Protein AF-A0A968XAA7-F1 (afdb_monomer_lite)

Structure (mmCIF, N/CA/C/O backbone):
data_AF-A0A968XAA7-F1
#
_entry.id   AF-A0A968XAA7-F1
#
loop_
_atom_site.group_PDB
_atom_site.id
_atom_site.type_symbol
_atom_site.label_atom_id
_atom_site.label_alt_id
_atom_site.label_comp_id
_atom_site.label_asym_id
_atom_site.label_entity_id
_atom_site.label_seq_id
_atom_site.pdbx_PDB_ins_code
_atom_site.Cartn_x
_atom_site.Cartn_y
_atom_site.Cartn_z
_atom_site.occupancy
_atom_site.B_iso_or_equiv
_atom_site.auth_seq_id
_atom_site.auth_comp_id
_atom_site.auth_asym_id
_atom_site.auth_atom_id
_atom_site.pdbx_PDB_model_num
ATOM 1 N N . MET A 1 1 ? 14.959 -8.965 -40.423 1.00 59.31 1 MET A N 1
ATOM 2 C CA . MET A 1 1 ? 14.483 -8.455 -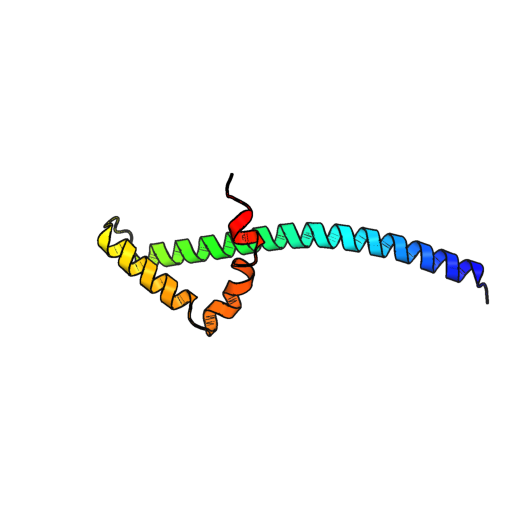39.117 1.00 59.31 1 MET A CA 1
ATOM 3 C C . MET A 1 1 ? 15.584 -7.596 -38.518 1.00 59.31 1 MET A C 1
ATOM 5 O O . MET A 1 1 ? 16.722 -8.050 -38.500 1.00 59.31 1 MET A O 1
ATOM 9 N N . ASN A 1 2 ? 15.276 -6.374 -38.075 1.00 79.38 2 ASN A N 1
ATOM 10 C CA . ASN A 1 2 ? 16.257 -5.445 -37.498 1.00 79.38 2 ASN A CA 1
ATOM 11 C C . ASN A 1 2 ? 16.575 -5.843 -36.048 1.00 79.38 2 ASN A C 1
ATOM 13 O O . ASN A 1 2 ? 16.177 -5.171 -35.106 1.00 79.38 2 ASN A O 1
ATOM 17 N N . LEU A 1 3 ? 17.260 -6.974 -35.882 1.00 83.69 3 LEU A N 1
ATOM 18 C CA . LEU A 1 3 ? 17.661 -7.552 -34.594 1.00 83.69 3 LEU A CA 1
ATOM 19 C C . LEU A 1 3 ? 18.315 -6.531 -33.630 1.00 83.69 3 LEU A C 1
ATOM 21 O O . LEU A 1 3 ? 17.962 -6.549 -32.453 1.00 83.69 3 LEU A O 1
ATOM 25 N N . PRO A 1 4 ? 19.158 -5.586 -34.105 1.00 91.12 4 PRO A N 1
ATOM 26 C CA . PRO A 1 4 ? 19.702 -4.520 -33.260 1.00 91.12 4 PRO A CA 1
ATOM 27 C C . PRO A 1 4 ? 18.637 -3.585 -32.667 1.00 91.12 4 PRO A C 1
ATOM 29 O O . PRO A 1 4 ? 18.739 -3.211 -31.506 1.00 91.12 4 PRO A O 1
ATOM 32 N N . LEU A 1 5 ? 17.590 -3.254 -33.433 1.00 91.69 5 LEU A N 1
ATOM 33 C CA . LEU A 1 5 ? 16.493 -2.391 -32.977 1.00 91.69 5 LEU A CA 1
ATOM 34 C C . LEU A 1 5 ? 15.672 -3.072 -31.877 1.00 91.69 5 LEU A C 1
ATOM 36 O O . LEU A 1 5 ? 15.312 -2.450 -30.887 1.00 91.69 5 LEU A O 1
ATOM 40 N N . VAL A 1 6 ? 15.376 -4.362 -32.052 1.00 93.94 6 VAL A N 1
ATOM 41 C CA . VAL A 1 6 ? 14.613 -5.131 -31.058 1.00 93.94 6 VAL A CA 1
ATOM 42 C C . VAL A 1 6 ? 15.400 -5.245 -29.754 1.00 93.94 6 VAL A C 1
ATOM 44 O O . VAL A 1 6 ? 14.829 -5.072 -28.681 1.00 93.94 6 VAL A O 1
ATOM 47 N N . LEU A 1 7 ? 16.707 -5.498 -29.843 1.00 94.38 7 LEU A N 1
ATOM 48 C CA . LEU A 1 7 ? 17.571 -5.628 -28.674 1.00 94.38 7 LEU A CA 1
ATOM 49 C C . LEU A 1 7 ? 17.647 -4.322 -27.867 1.00 94.38 7 LEU A C 1
ATOM 51 O O . LEU A 1 7 ? 17.523 -4.358 -26.647 1.00 94.38 7 LEU A O 1
ATOM 55 N N . ASP A 1 8 ? 17.782 -3.183 -28.544 1.00 94.56 8 ASP A N 1
ATOM 56 C CA . ASP A 1 8 ? 17.838 -1.861 -27.912 1.00 94.56 8 ASP A CA 1
ATOM 57 C C . ASP A 1 8 ? 16.542 -1.512 -27.155 1.00 94.56 8 ASP A C 1
ATOM 59 O O . ASP A 1 8 ? 16.561 -1.085 -25.996 1.00 94.56 8 ASP A O 1
ATOM 63 N N . VAL A 1 9 ? 15.390 -1.805 -27.768 1.00 96.12 9 VAL A N 1
ATOM 64 C CA . VAL A 1 9 ? 14.074 -1.612 -27.141 1.00 96.12 9 VAL A CA 1
ATOM 65 C C . VAL A 1 9 ? 13.902 -2.516 -25.921 1.00 96.12 9 VAL A C 1
ATOM 67 O O . VAL A 1 9 ? 13.432 -2.060 -24.879 1.00 96.12 9 VAL A O 1
ATOM 70 N N . VAL A 1 10 ? 14.295 -3.789 -26.019 1.00 96.94 10 VAL A N 1
ATOM 71 C CA . VAL A 1 10 ? 14.187 -4.741 -24.903 1.00 96.94 10 VAL A CA 1
ATOM 72 C C . VAL A 1 10 ? 15.067 -4.311 -23.734 1.00 96.94 10 VAL A C 1
ATOM 74 O O . VAL A 1 10 ? 14.593 -4.293 -22.601 1.00 96.94 10 VAL A O 1
ATOM 77 N N . ILE A 1 11 ? 16.315 -3.911 -23.991 1.00 96.56 11 ILE A N 1
ATOM 78 C CA . ILE A 1 11 ? 17.223 -3.419 -22.946 1.00 96.56 11 ILE A CA 1
ATOM 79 C C . ILE A 1 11 ? 16.625 -2.185 -22.263 1.00 96.56 11 ILE A C 1
ATOM 81 O O . ILE A 1 11 ? 16.552 -2.138 -21.035 1.00 96.56 11 ILE A O 1
ATOM 85 N N . SER A 1 12 ? 16.123 -1.226 -23.042 1.00 96.25 12 SER A N 1
ATOM 86 C CA . SER A 1 12 ? 15.480 -0.020 -22.510 1.00 96.25 12 SER A CA 1
ATOM 87 C C . SER A 1 12 ? 14.266 -0.346 -21.632 1.00 96.25 12 SER A C 1
ATOM 89 O O . SER A 1 12 ? 14.112 0.212 -20.544 1.00 96.25 12 SER A O 1
ATOM 91 N N . LEU A 1 13 ? 13.426 -1.296 -22.054 1.00 97.56 13 LEU A N 1
ATOM 92 C CA . LEU A 1 13 ? 12.270 -1.746 -21.277 1.00 97.56 13 LEU A CA 1
ATOM 93 C C . LEU A 1 13 ? 12.668 -2.438 -19.973 1.00 97.56 13 LEU A C 1
ATOM 95 O O . LEU A 1 13 ? 11.988 -2.241 -18.969 1.00 97.56 13 LEU A O 1
ATOM 99 N N . VAL A 1 14 ? 13.765 -3.202 -19.954 1.00 97.94 14 VAL A N 1
ATOM 100 C CA . VAL A 1 14 ? 14.279 -3.815 -18.718 1.00 97.94 14 VAL A CA 1
ATOM 101 C C . VAL A 1 14 ? 14.650 -2.733 -17.706 1.00 97.94 14 VAL A C 1
ATOM 103 O O . VAL A 1 14 ? 14.243 -2.823 -16.551 1.00 97.94 14 VAL A O 1
ATOM 106 N N . PHE A 1 15 ? 15.349 -1.676 -18.123 1.00 97.44 15 PHE A N 1
ATOM 107 C CA . PHE A 1 15 ? 15.686 -0.570 -17.221 1.00 97.44 15 PHE A CA 1
ATOM 108 C C . PHE A 1 15 ? 14.447 0.146 -16.678 1.00 97.44 15 PHE A C 1
ATOM 110 O O . PHE A 1 15 ? 14.361 0.382 -15.472 1.00 97.44 15 PHE A O 1
ATOM 117 N N . ILE A 1 16 ? 13.469 0.446 -17.538 1.00 97.56 16 ILE A N 1
ATOM 118 C CA . ILE A 1 16 ? 12.201 1.062 -17.119 1.00 97.56 16 ILE A CA 1
ATOM 119 C C . ILE A 1 16 ? 11.470 0.153 -16.128 1.00 97.56 16 ILE A C 1
ATOM 121 O O . ILE A 1 16 ? 11.013 0.61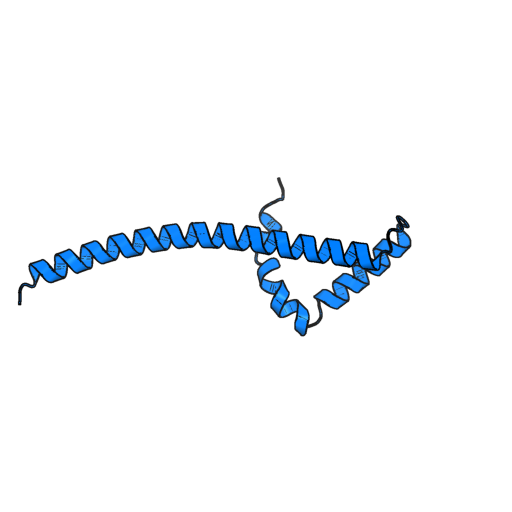7 -15.086 1.00 97.56 16 ILE A O 1
ATOM 125 N N . TYR A 1 17 ? 11.391 -1.145 -16.418 1.00 97.56 17 TYR A N 1
ATOM 126 C CA . TYR A 1 17 ? 10.753 -2.122 -15.545 1.00 97.56 17 TYR A CA 1
ATOM 127 C C . TYR A 1 17 ? 11.417 -2.181 -14.167 1.00 97.56 17 TYR A C 1
ATOM 129 O O . TYR A 1 17 ? 10.720 -2.178 -13.153 1.00 97.56 17 TYR A O 1
ATOM 137 N N . LEU A 1 18 ? 12.751 -2.190 -14.106 1.00 97.31 18 LEU A N 1
ATOM 138 C CA . LEU A 1 18 ? 13.481 -2.204 -12.839 1.00 97.31 18 LEU A CA 1
ATOM 139 C C . LEU A 1 18 ? 13.267 -0.909 -12.046 1.00 97.31 18 LEU A C 1
ATOM 141 O O . LEU A 1 18 ? 13.016 -0.970 -10.844 1.00 97.31 18 LEU A O 1
ATOM 145 N N . ALA A 1 19 ? 13.290 0.250 -12.711 1.00 97.44 19 ALA A N 1
ATOM 146 C CA . ALA A 1 19 ? 13.014 1.533 -12.067 1.00 97.44 19 ALA A CA 1
ATOM 147 C C . ALA A 1 19 ? 11.582 1.599 -11.505 1.00 97.44 19 ALA A C 1
ATOM 149 O O . ALA A 1 19 ? 11.381 2.015 -10.364 1.00 97.44 19 ALA A O 1
ATOM 150 N N . LEU A 1 20 ? 10.593 1.136 -12.277 1.00 97.50 20 LEU A N 1
ATOM 151 C CA . LEU A 1 20 ? 9.200 1.054 -11.836 1.00 97.50 20 LEU A CA 1
ATOM 152 C C . LEU A 1 20 ? 9.011 0.039 -10.707 1.00 97.50 20 LEU A C 1
ATOM 154 O O . LEU A 1 20 ? 8.233 0.298 -9.798 1.00 97.50 20 LEU A O 1
ATOM 158 N N . SER A 1 21 ? 9.728 -1.086 -10.734 1.00 96.62 21 SER A N 1
ATOM 159 C CA . SER A 1 21 ? 9.674 -2.099 -9.671 1.00 96.62 21 SER A CA 1
ATOM 160 C C . SER A 1 21 ? 10.203 -1.546 -8.349 1.00 96.62 21 SER A C 1
ATOM 162 O O . SER A 1 21 ? 9.605 -1.776 -7.301 1.00 96.62 21 SER A O 1
ATOM 164 N N . LEU A 1 22 ? 11.291 -0.773 -8.399 1.00 96.38 22 LEU A N 1
ATOM 165 C CA . LEU A 1 22 ? 11.841 -0.118 -7.217 1.00 96.38 22 LEU A CA 1
ATOM 166 C C . LEU A 1 22 ? 10.863 0.923 -6.659 1.00 96.38 22 LEU A C 1
ATOM 168 O O . LEU A 1 22 ? 10.563 0.914 -5.470 1.00 96.38 22 LEU A O 1
ATOM 172 N N . LEU A 1 23 ? 10.299 1.760 -7.535 1.00 96.69 23 LEU A N 1
ATOM 173 C CA . LEU A 1 23 ? 9.278 2.735 -7.154 1.00 96.69 23 LEU A CA 1
ATOM 174 C C . LEU A 1 23 ? 8.039 2.057 -6.545 1.00 96.69 23 LEU A C 1
ATOM 176 O O . LEU A 1 23 ? 7.498 2.534 -5.551 1.00 96.69 23 LEU A O 1
ATOM 180 N N . ALA A 1 24 ? 7.597 0.940 -7.123 1.00 96.12 24 ALA A N 1
ATOM 181 C CA . ALA A 1 24 ? 6.465 0.177 -6.615 1.00 96.12 24 ALA A CA 1
ATOM 182 C C . ALA A 1 24 ? 6.735 -0.383 -5.210 1.00 96.12 24 ALA A C 1
ATOM 184 O O . ALA A 1 24 ? 5.835 -0.341 -4.376 1.00 96.12 24 ALA A O 1
ATOM 185 N N . SER A 1 25 ? 7.959 -0.842 -4.927 1.00 93.44 25 SER A N 1
ATOM 186 C CA . SER A 1 25 ? 8.351 -1.334 -3.598 1.00 93.44 25 SER A CA 1
ATOM 187 C C . SER A 1 25 ? 8.200 -0.257 -2.519 1.00 93.44 25 SER A C 1
ATOM 189 O O . SER A 1 25 ? 7.584 -0.504 -1.486 1.00 93.44 25 SER A O 1
ATOM 191 N N . GLU A 1 26 ? 8.694 0.953 -2.785 1.00 91.81 26 GLU A N 1
ATOM 192 C CA . GLU A 1 26 ? 8.585 2.102 -1.873 1.00 91.81 26 GLU A CA 1
ATOM 193 C C . GLU A 1 26 ? 7.118 2.512 -1.651 1.00 91.81 26 GLU A C 1
ATOM 195 O O . GLU A 1 26 ? 6.673 2.753 -0.527 1.00 91.81 26 GLU A O 1
ATOM 200 N N . ILE A 1 27 ? 6.314 2.538 -2.723 1.00 94.00 27 ILE A N 1
ATOM 201 C CA . ILE A 1 27 ? 4.878 2.842 -2.625 1.00 94.00 27 ILE A CA 1
ATOM 202 C C . ILE A 1 27 ? 4.153 1.774 -1.801 1.00 94.00 27 ILE A C 1
ATOM 204 O O . ILE A 1 27 ? 3.307 2.110 -0.972 1.00 94.00 27 ILE A O 1
ATOM 208 N N . GLN A 1 28 ? 4.464 0.495 -2.010 1.00 89.94 28 GLN A N 1
ATOM 209 C CA . GLN A 1 28 ? 3.821 -0.605 -1.299 1.00 89.94 28 GLN A CA 1
ATOM 210 C C . GLN A 1 28 ? 4.123 -0.557 0.206 1.00 89.94 28 GLN A C 1
ATOM 212 O O . GLN A 1 28 ? 3.234 -0.821 1.017 1.00 89.94 28 GLN A O 1
ATOM 217 N N . GLU A 1 29 ? 5.329 -0.141 0.591 1.00 85.50 29 GLU A N 1
ATOM 218 C CA . GLU A 1 29 ? 5.703 0.086 1.989 1.00 85.50 29 GLU A CA 1
ATOM 219 C C . GLU A 1 29 ? 4.912 1.242 2.628 1.00 85.50 29 GLU A C 1
ATOM 221 O O . GLU A 1 29 ? 4.350 1.096 3.722 1.00 85.50 29 GLU A O 1
ATOM 226 N N . LEU A 1 30 ? 4.778 2.368 1.919 1.00 87.31 30 LEU A N 1
ATOM 227 C CA . LEU A 1 30 ? 3.983 3.514 2.375 1.00 87.31 30 LEU A CA 1
ATOM 228 C C . LEU A 1 30 ? 2.497 3.160 2.521 1.00 87.31 30 LEU A C 1
ATOM 230 O O . LEU A 1 30 ? 1.873 3.482 3.535 1.00 87.31 30 LEU A O 1
ATOM 234 N N . VAL A 1 31 ? 1.926 2.467 1.532 1.00 86.94 31 VAL A N 1
ATOM 235 C CA . VAL A 1 31 ? 0.522 2.030 1.553 1.00 86.94 31 VAL A CA 1
ATOM 236 C C . VAL A 1 31 ? 0.279 1.044 2.695 1.00 86.94 31 VAL A C 1
ATOM 238 O O . VAL A 1 31 ? -0.699 1.202 3.427 1.00 86.94 31 VAL A O 1
ATOM 241 N N . SER A 1 32 ? 1.179 0.080 2.901 1.00 83.50 32 SER A N 1
ATOM 242 C CA . SER A 1 32 ? 1.099 -0.867 4.020 1.00 83.50 32 SER A CA 1
ATOM 243 C C . SER A 1 32 ? 1.103 -0.143 5.367 1.00 83.50 32 SER A C 1
ATOM 245 O O . SER A 1 32 ? 0.230 -0.375 6.204 1.00 83.50 32 SER A O 1
ATOM 247 N N . THR A 1 33 ? 1.999 0.829 5.547 1.00 83.44 33 THR A N 1
ATOM 248 C CA . THR A 1 33 ? 2.071 1.636 6.774 1.00 83.44 33 THR A CA 1
ATOM 249 C C . THR A 1 33 ? 0.770 2.403 7.039 1.00 83.44 33 THR A C 1
ATOM 251 O O . THR A 1 33 ? 0.263 2.409 8.165 1.00 83.44 33 THR A O 1
ATOM 254 N N . LEU A 1 34 ? 0.183 3.016 6.006 1.00 84.44 34 LEU A N 1
ATOM 255 C CA . LEU A 1 34 ? -1.090 3.736 6.124 1.00 84.44 34 LEU A CA 1
ATOM 256 C C . LEU A 1 34 ? -2.260 2.803 6.465 1.00 84.44 34 LEU A C 1
ATOM 258 O O . LEU A 1 34 ? -3.086 3.128 7.324 1.00 84.44 34 LEU A O 1
ATOM 262 N N . LEU A 1 35 ? -2.332 1.632 5.829 1.00 84.31 35 LEU A N 1
ATOM 263 C CA . LEU A 1 35 ? -3.370 0.638 6.107 1.00 84.31 35 LEU A CA 1
ATOM 264 C C . LEU A 1 35 ? -3.237 0.056 7.520 1.00 84.31 35 LEU A C 1
ATOM 266 O O . LEU A 1 35 ? -4.244 -0.098 8.212 1.00 84.31 35 LEU A O 1
ATOM 270 N N . GLN A 1 36 ? -2.011 -0.180 7.989 1.00 80.56 36 GLN A N 1
ATOM 271 C CA . GLN A 1 36 ? -1.738 -0.600 9.365 1.00 80.56 36 GLN A CA 1
ATOM 272 C C . GLN A 1 36 ? -2.162 0.454 10.388 1.00 80.56 36 GLN A C 1
ATOM 274 O O . GLN A 1 36 ? -2.751 0.120 11.418 1.00 80.56 36 GLN A O 1
ATOM 279 N N . TRP A 1 37 ? -1.890 1.733 10.113 1.00 77.81 37 TRP A N 1
ATOM 280 C CA . TRP A 1 37 ? -2.341 2.832 10.965 1.00 77.81 37 TRP A CA 1
ATOM 281 C C . TRP A 1 37 ? -3.868 2.863 11.070 1.00 77.81 37 TRP A C 1
ATOM 283 O O . TRP A 1 37 ? -4.412 2.935 12.175 1.00 77.81 37 TRP A O 1
ATOM 293 N N . ARG A 1 38 ? -4.565 2.695 9.939 1.00 80.31 38 ARG A N 1
ATOM 294 C CA . ARG A 1 38 ? -6.028 2.599 9.914 1.00 80.31 38 ARG A CA 1
ATOM 295 C C . ARG A 1 38 ? -6.546 1.396 10.713 1.00 80.31 38 ARG A C 1
ATOM 297 O O . ARG A 1 38 ? -7.523 1.543 11.443 1.00 80.31 38 ARG A O 1
ATOM 304 N N . ALA A 1 39 ? -5.915 0.228 10.591 1.00 82.69 39 ALA A N 1
ATOM 305 C CA 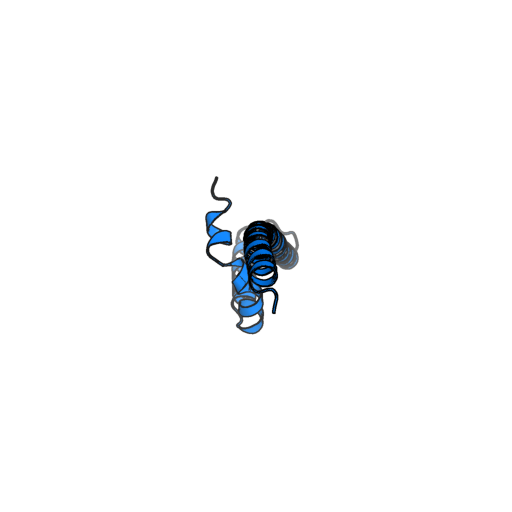. ALA A 1 39 ? -6.326 -0.982 11.305 1.00 82.69 39 ALA A CA 1
ATOM 306 C C . ALA A 1 39 ? -6.193 -0.830 12.829 1.00 82.69 39 ALA A C 1
ATOM 308 O O . ALA A 1 39 ? -7.123 -1.164 13.566 1.00 82.69 39 ALA A O 1
ATOM 309 N N . ARG A 1 40 ? -5.077 -0.255 13.301 1.00 81.00 40 ARG A N 1
ATOM 310 C CA . ARG A 1 40 ? -4.876 0.045 14.728 1.00 81.00 40 ARG A CA 1
ATOM 311 C C . ARG A 1 40 ? -5.916 1.030 15.251 1.00 81.00 40 ARG A C 1
ATOM 313 O O . ARG A 1 40 ? -6.583 0.739 16.235 1.00 81.00 40 ARG A O 1
ATOM 320 N N . HIS A 1 41 ? -6.127 2.139 14.543 1.00 81.88 41 HIS A N 1
ATOM 321 C CA . HIS A 1 41 ? -7.094 3.150 14.968 1.00 81.88 41 HIS A CA 1
ATOM 322 C C . HIS A 1 41 ? -8.528 2.604 15.047 1.00 81.88 41 HIS A C 1
ATOM 324 O O . HIS A 1 41 ? -9.290 2.963 15.947 1.00 81.88 41 HIS A O 1
ATOM 330 N N . LEU A 1 42 ? -8.898 1.702 14.132 1.00 82.12 42 LEU A N 1
ATOM 331 C CA . LEU A 1 42 ? -10.188 1.021 14.175 1.00 82.12 42 LEU A CA 1
ATOM 332 C C . LEU A 1 42 ? -10.314 0.118 15.411 1.00 82.12 42 LEU A C 1
ATOM 334 O O . LEU A 1 42 ? -11.335 0.180 16.093 1.00 82.12 42 LEU A O 1
ATOM 338 N N . ARG A 1 43 ? -9.276 -0.667 15.734 1.00 81.88 43 A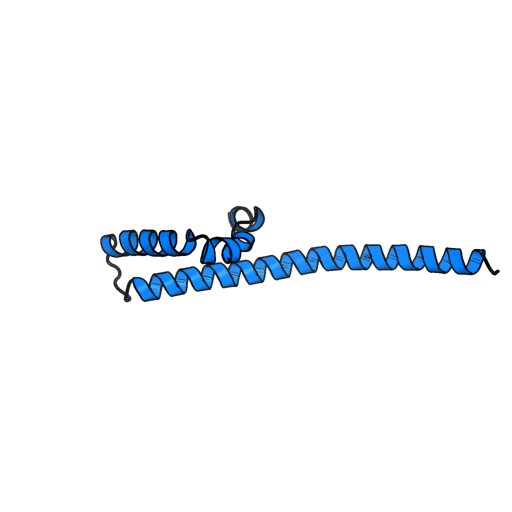RG A N 1
ATOM 339 C CA . ARG A 1 43 ? -9.244 -1.501 16.947 1.00 81.88 43 ARG A CA 1
ATOM 340 C C . ARG A 1 43 ? -9.379 -0.652 18.212 1.00 81.88 43 ARG A C 1
ATOM 342 O O . ARG A 1 43 ? -10.156 -1.002 19.101 1.00 81.88 43 ARG A O 1
ATOM 349 N N . ASP A 1 44 ? -8.673 0.470 18.280 1.00 81.75 44 ASP A N 1
ATOM 350 C CA . ASP A 1 44 ? -8.717 1.374 19.433 1.00 81.75 44 ASP A CA 1
ATOM 351 C C . ASP A 1 44 ? -10.095 2.033 19.573 1.00 81.75 44 ASP A C 1
ATOM 353 O O . ASP A 1 44 ? -10.648 2.100 20.669 1.00 81.75 44 ASP A O 1
ATOM 357 N N . SER A 1 45 ? -10.703 2.432 18.452 1.00 82.06 45 SER A N 1
ATOM 358 C CA . SER A 1 45 ? -12.064 2.978 18.430 1.00 82.06 45 SER A CA 1
ATOM 359 C C . SER A 1 45 ? -13.087 1.952 18.914 1.00 82.06 45 SER A C 1
ATOM 361 O O . SER A 1 45 ? -13.934 2.276 19.738 1.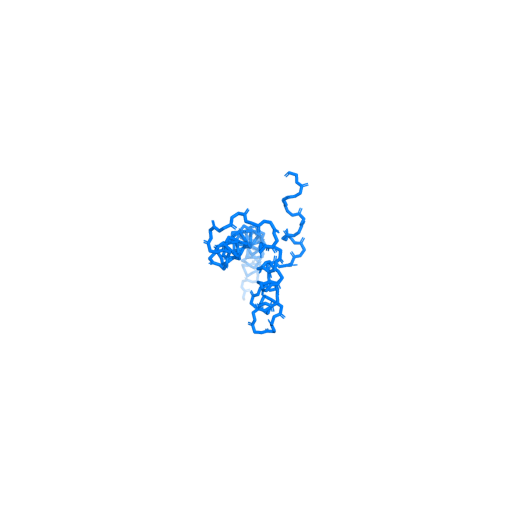00 82.06 45 SER A O 1
ATOM 363 N N . ILE A 1 46 ? -12.989 0.701 18.452 1.00 82.06 46 ILE A N 1
ATOM 364 C CA . ILE A 1 46 ? -13.848 -0.403 18.902 1.00 82.06 46 ILE A CA 1
ATOM 365 C C . ILE A 1 46 ? -13.667 -0.638 20.403 1.00 82.06 46 ILE A C 1
ATOM 367 O O . ILE A 1 46 ? -14.651 -0.723 21.133 1.00 82.06 46 ILE A O 1
ATOM 371 N N . THR A 1 47 ? -12.424 -0.666 20.882 1.00 81.06 47 THR A N 1
ATOM 372 C CA . THR A 1 47 ? -12.118 -0.821 22.311 1.00 81.06 47 THR A CA 1
ATOM 373 C C . THR A 1 47 ? -12.760 0.291 23.139 1.00 81.06 47 THR A C 1
ATOM 375 O O . THR A 1 47 ? -13.377 0.008 24.162 1.00 81.06 47 THR A O 1
ATOM 378 N N . ASN A 1 48 ? -12.688 1.537 22.663 1.00 81.06 48 ASN A N 1
ATOM 379 C CA . ASN A 1 48 ? -13.289 2.690 23.328 1.00 81.06 48 ASN A CA 1
ATOM 380 C C . ASN A 1 48 ? -14.832 2.677 23.295 1.00 81.06 48 ASN A C 1
ATOM 382 O O . ASN A 1 48 ? -15.486 3.137 24.227 1.00 81.06 48 ASN A O 1
ATOM 386 N N . LEU A 1 49 ? -15.435 2.131 22.232 1.00 82.38 49 LEU A N 1
ATOM 387 C CA . LEU A 1 49 ? -16.887 1.933 22.159 1.00 82.38 49 LEU A CA 1
ATOM 388 C C . LEU A 1 49 ? -17.358 0.872 23.161 1.00 82.38 49 LEU A C 1
ATOM 390 O O . LEU A 1 49 ? -18.373 1.067 23.827 1.00 82.38 49 LEU A O 1
ATOM 394 N N . PHE A 1 50 ? -16.615 -0.230 23.297 1.00 78.88 50 PHE A N 1
ATOM 395 C CA . PHE A 1 50 ? -16.942 -1.297 24.245 1.00 78.88 50 PHE A CA 1
ATOM 396 C C . PHE A 1 50 ? -16.628 -0.937 25.702 1.00 78.88 50 PHE A C 1
ATOM 398 O O . PHE A 1 50 ? -17.288 -1.456 26.598 1.00 78.88 50 PHE A O 1
ATOM 405 N N . SER A 1 51 ? -15.674 -0.038 25.961 1.00 78.12 51 SER A N 1
ATOM 406 C CA . SER A 1 51 ? -15.394 0.465 27.312 1.00 78.12 51 SER A CA 1
ATOM 407 C C . SER A 1 51 ? -16.400 1.515 27.791 1.00 78.12 51 SER A C 1
ATOM 409 O O . SER 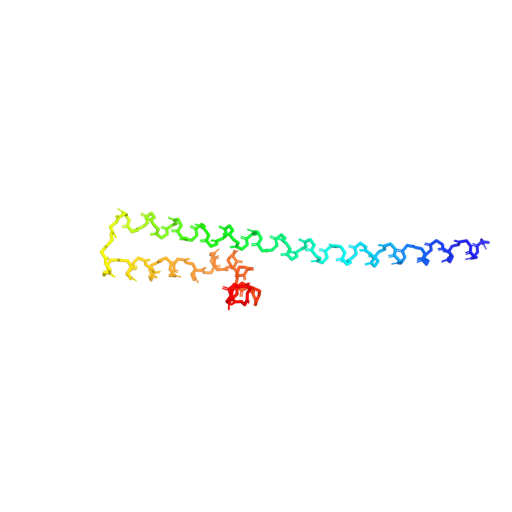A 1 51 ? -16.314 1.952 28.932 1.00 78.12 51 SER A O 1
ATOM 411 N N . GLY A 1 52 ? -17.352 1.941 26.950 1.00 69.62 52 GLY A N 1
ATOM 412 C CA . GLY A 1 52 ? -18.453 2.821 27.357 1.00 69.62 52 GLY A CA 1
ATOM 413 C C . GLY A 1 52 ? -18.020 4.191 27.897 1.00 69.62 52 GLY A C 1
ATOM 414 O O . GLY A 1 52 ? -18.813 4.860 28.557 1.00 69.62 52 GLY A O 1
ATOM 415 N N . GLY A 1 53 ? -16.774 4.609 27.648 1.00 63.56 53 GLY A N 1
ATOM 416 C CA . GLY A 1 53 ? -16.202 5.841 28.194 1.00 63.56 53 GLY A CA 1
ATOM 417 C C . GLY A 1 53 ? -15.890 5.800 29.697 1.00 63.56 53 GLY A C 1
ATOM 418 O O . GLY A 1 53 ? -15.644 6.856 30.281 1.00 63.56 53 GLY A O 1
ATOM 419 N N . THR A 1 54 ? -15.898 4.627 30.344 1.00 59.97 54 THR A N 1
ATOM 420 C CA . THR A 1 54 ? -15.534 4.497 31.761 1.00 59.97 54 THR A CA 1
ATOM 421 C C . THR A 1 54 ? -14.041 4.189 31.929 1.00 59.97 54 THR A C 1
ATOM 423 O O . THR A 1 54 ? -13.515 3.154 31.522 1.00 59.97 54 THR A O 1
ATOM 426 N N . GLU A 1 55 ? -13.328 5.104 32.590 1.00 60.91 55 GLU A N 1
ATOM 427 C CA . GLU A 1 55 ? -11.916 4.977 32.992 1.00 60.91 55 GLU A CA 1
ATOM 428 C C . GLU A 1 55 ? -11.749 4.056 34.221 1.00 60.91 55 GLU A C 1
ATOM 430 O O . GLU A 1 55 ? -11.035 4.368 35.174 1.00 60.91 55 GLU A O 1
ATOM 435 N N . GLN A 1 56 ? -12.461 2.925 34.271 1.00 61.78 56 GLN A N 1
ATOM 436 C CA . GLN A 1 56 ? -12.351 1.987 35.386 1.00 61.78 56 GLN A CA 1
ATOM 437 C C . GLN A 1 56 ? -11.390 0.857 35.007 1.00 61.78 56 GLN A C 1
ATOM 439 O O . GLN A 1 56 ? -11.717 -0.042 34.234 1.00 61.78 56 GLN A O 1
ATOM 444 N N . SER A 1 57 ? -10.181 0.879 35.580 1.00 60.78 57 SER A N 1
ATOM 445 C CA . SER A 1 57 ? -9.054 0.014 35.181 1.00 60.78 57 SER A CA 1
ATOM 446 C C . SER A 1 57 ? -9.334 -1.499 35.229 1.00 60.78 57 SER A C 1
ATOM 448 O O . SER A 1 57 ? -8.625 -2.269 34.588 1.00 60.78 57 SER A O 1
ATOM 450 N N . ARG A 1 58 ? -10.357 -1.955 35.972 1.00 61.81 58 ARG A N 1
ATOM 451 C CA . ARG A 1 58 ? -10.789 -3.368 35.978 1.00 61.81 58 ARG A CA 1
ATOM 452 C C . ARG A 1 58 ? -11.682 -3.739 34.790 1.00 61.81 58 ARG A C 1
ATOM 454 O O . ARG A 1 58 ? -11.567 -4.855 34.294 1.00 61.81 58 ARG A O 1
ATOM 461 N N . GLU A 1 59 ? -12.541 -2.831 34.332 1.00 64.81 59 GLU A N 1
ATOM 462 C CA . GLU A 1 59 ? -13.418 -3.049 33.172 1.00 64.81 59 GLU A CA 1
ATOM 463 C C . GLU A 1 59 ? -12.632 -2.975 31.862 1.00 64.81 59 GLU A C 1
ATOM 465 O O . GLU A 1 59 ? -12.811 -3.829 30.997 1.00 64.81 59 GLU A O 1
ATOM 470 N N . GLN A 1 60 ? -11.668 -2.055 31.756 1.00 67.81 60 GLN A N 1
ATOM 471 C CA . GLN A 1 60 ? -10.797 -1.946 30.577 1.00 67.81 60 GLN A CA 1
ATOM 472 C C . GLN A 1 60 ? -10.007 -3.231 30.294 1.00 67.81 60 GLN A C 1
ATOM 474 O O . GLN A 1 60 ? -9.877 -3.630 29.139 1.00 67.81 60 GLN A O 1
ATOM 479 N N . ALA A 1 61 ? -9.521 -3.922 31.332 1.00 69.44 61 ALA A N 1
ATOM 480 C CA . ALA A 1 61 ? -8.812 -5.190 31.163 1.00 69.44 61 ALA A CA 1
ATOM 481 C C . ALA A 1 61 ? -9.731 -6.305 30.630 1.00 69.44 61 ALA A C 1
ATOM 483 O O . ALA A 1 61 ? -9.304 -7.144 29.838 1.00 69.44 61 ALA A O 1
ATOM 484 N N . HIS A 1 62 ? -11.002 -6.321 31.041 1.00 74.25 62 HIS A N 1
ATOM 485 C CA . HIS A 1 62 ? -11.966 -7.302 30.547 1.00 74.25 62 HIS A CA 1
ATOM 486 C C . HIS A 1 62 ? -12.403 -6.996 29.108 1.00 74.25 62 HIS A C 1
ATOM 488 O O . HIS A 1 62 ? -12.465 -7.906 28.284 1.00 74.25 62 HIS A O 1
ATOM 494 N N . VAL A 1 63 ? -12.610 -5.716 28.787 1.00 76.88 63 VAL A N 1
ATOM 495 C CA . VAL A 1 63 ? -12.933 -5.247 27.432 1.00 76.88 63 VAL A CA 1
ATOM 496 C C . VAL A 1 63 ? -11.781 -5.508 26.463 1.00 76.88 63 VAL A C 1
ATOM 498 O O . VAL A 1 63 ? -12.023 -6.008 25.370 1.00 76.88 63 VAL A O 1
ATOM 501 N N . GLY A 1 64 ? -10.532 -5.257 26.867 1.00 74.81 64 GLY A N 1
ATOM 502 C CA . GLY A 1 64 ? -9.354 -5.566 26.054 1.00 74.81 64 GLY A CA 1
ATOM 503 C C . GLY A 1 64 ? -9.275 -7.049 25.685 1.00 74.81 64 GLY A C 1
ATOM 504 O O . GLY A 1 64 ? -9.132 -7.375 24.511 1.00 74.81 64 GLY A O 1
ATOM 505 N N . ASN A 1 65 ? -9.488 -7.941 26.659 1.00 80.25 65 ASN A N 1
ATOM 506 C CA . ASN A 1 65 ? -9.536 -9.387 26.416 1.00 80.25 65 ASN A CA 1
ATOM 507 C C . ASN A 1 65 ? -10.693 -9.802 25.490 1.00 80.25 65 ASN A C 1
ATOM 509 O O . ASN A 1 65 ? -10.536 -10.720 24.689 1.00 80.25 65 ASN A O 1
ATOM 513 N N . LEU A 1 66 ? -11.854 -9.144 25.587 1.00 80.62 66 LEU A N 1
ATOM 514 C CA . LEU A 1 66 ? -12.997 -9.423 24.715 1.00 80.62 66 LEU A CA 1
ATOM 515 C C . LEU A 1 66 ? -12.739 -8.959 23.276 1.00 80.62 66 LEU A C 1
ATOM 517 O O . LEU A 1 66 ? -13.034 -9.690 22.334 1.00 80.62 66 LEU A O 1
ATOM 521 N N . VAL A 1 67 ? -12.157 -7.772 23.100 1.00 81.06 67 VAL A N 1
ATOM 522 C CA . VAL A 1 67 ? -11.736 -7.270 21.786 1.00 81.06 67 VAL A CA 1
ATOM 523 C C . VAL A 1 67 ? -10.667 -8.185 21.192 1.00 81.06 67 VAL A C 1
ATOM 525 O O . VAL A 1 67 ? -10.767 -8.544 20.023 1.00 81.06 67 VAL A O 1
ATOM 528 N N . ASP A 1 68 ? -9.692 -8.628 21.986 1.00 82.19 68 ASP A N 1
ATOM 529 C CA . ASP A 1 68 ? -8.674 -9.578 21.531 1.00 82.19 68 ASP A CA 1
ATOM 530 C C . ASP A 1 68 ? -9.281 -10.919 21.110 1.00 82.19 68 ASP A C 1
ATOM 532 O O . ASP A 1 68 ? -8.920 -11.433 20.055 1.00 82.19 68 ASP A O 1
ATOM 536 N N . ALA A 1 69 ? -10.261 -11.441 21.852 1.00 83.31 69 ALA A N 1
ATOM 537 C CA . ALA A 1 69 ? -10.987 -12.650 21.464 1.00 83.31 69 ALA A CA 1
ATOM 538 C C . ALA A 1 69 ? -11.776 -12.474 20.150 1.00 83.31 69 ALA A C 1
ATOM 540 O O . ALA A 1 69 ? -11.825 -13.395 19.340 1.00 83.31 69 ALA A O 1
ATOM 541 N N . ILE A 1 70 ? -12.354 -11.291 19.904 1.00 81.69 70 ILE A N 1
ATOM 542 C CA . ILE A 1 70 ? -13.047 -10.970 18.643 1.00 81.69 70 ILE A CA 1
ATOM 543 C C . ILE A 1 70 ? -12.058 -10.898 17.473 1.00 81.69 70 ILE A C 1
ATOM 545 O O . ILE A 1 70 ? -12.359 -11.369 16.379 1.00 81.69 70 ILE A O 1
ATOM 549 N N . TYR A 1 71 ? -10.878 -10.317 17.689 1.00 78.25 71 TYR A N 1
ATOM 550 C CA . TYR A 1 71 ? -9.843 -10.206 16.660 1.00 78.25 71 TYR A CA 1
ATOM 551 C C . TYR A 1 71 ? -9.062 -11.511 16.420 1.00 78.25 71 TYR A C 1
ATOM 553 O O . TYR A 1 71 ? -8.384 -11.614 15.393 1.00 78.25 71 TYR A O 1
ATOM 561 N N . ASP A 1 72 ? -9.148 -12.489 17.329 1.00 83.94 72 ASP A N 1
ATOM 562 C CA . ASP A 1 72 ? -8.559 -13.828 17.177 1.00 83.94 72 ASP A CA 1
ATOM 563 C C . ASP A 1 72 ? -9.488 -14.825 16.457 1.00 83.94 72 ASP A C 1
ATOM 565 O O . ASP A 1 72 ? -9.039 -15.890 16.027 1.00 83.94 72 ASP A O 1
ATOM 569 N N . ASP A 1 73 ? -10.763 -14.472 16.253 1.00 83.75 73 ASP A N 1
ATOM 570 C CA . ASP A 1 73 ? -11.694 -15.279 15.462 1.00 83.75 73 ASP A CA 1
ATOM 571 C C . ASP A 1 73 ? -11.176 -15.446 14.018 1.00 83.75 73 ASP A C 1
ATOM 573 O O . ASP A 1 73 ? -10.766 -14.457 13.404 1.00 83.75 73 ASP A O 1
ATOM 577 N N . PRO A 1 74 ? -11.194 -16.659 13.431 1.00 79.00 74 PRO A N 1
ATOM 578 C CA . PRO A 1 74 ? -10.662 -16.916 12.091 1.00 79.00 74 PRO A CA 1
ATOM 579 C C . PRO A 1 74 ? -11.260 -16.020 10.994 1.00 79.00 74 PRO A C 1
ATOM 581 O O . PRO A 1 74 ? -10.563 -15.708 10.031 1.00 79.00 74 PRO A O 1
ATOM 584 N N . LEU A 1 75 ? -12.502 -15.546 11.147 1.00 79.56 75 LEU A N 1
ATOM 585 C CA . LEU A 1 75 ? -13.139 -14.637 10.189 1.00 79.56 75 LEU A CA 1
ATOM 586 C C . LEU A 1 75 ? -12.539 -13.225 10.221 1.00 79.56 75 LEU A C 1
ATOM 588 O O . LEU A 1 75 ? -12.518 -12.538 9.202 1.00 79.56 75 LEU A O 1
ATOM 592 N N . VAL A 1 76 ? -12.057 -12.783 11.383 1.00 79.50 76 VAL A N 1
ATOM 593 C CA . VAL A 1 76 ? -11.484 -11.443 11.588 1.00 79.50 76 VAL A CA 1
ATOM 594 C C . VAL A 1 76 ? -9.961 -11.484 11.480 1.00 79.50 76 VAL A C 1
ATOM 596 O O . VAL A 1 76 ? -9.343 -10.574 10.924 1.00 79.50 76 VAL A O 1
ATOM 599 N N . ARG A 1 77 ? -9.344 -12.565 11.959 1.00 73.75 77 ARG A N 1
ATOM 600 C CA . ARG A 1 77 ? -7.897 -12.757 11.993 1.00 73.75 77 ARG A CA 1
ATOM 601 C C . ARG A 1 77 ? -7.284 -12.756 10.602 1.00 73.75 77 ARG A C 1
ATOM 603 O O . ARG A 1 77 ? -6.246 -12.132 10.418 1.00 73.75 77 ARG A O 1
ATOM 610 N N . ASP A 1 78 ? -7.916 -13.397 9.623 1.00 70.88 78 ASP A N 1
ATOM 611 C CA . ASP A 1 78 ? -7.405 -13.428 8.245 1.00 70.88 78 ASP A CA 1
ATOM 612 C C . ASP A 1 78 ? -7.458 -12.051 7.569 1.00 70.88 78 ASP A C 1
ATOM 614 O O . ASP A 1 78 ? -6.599 -11.726 6.754 1.00 70.88 78 ASP A O 1
ATOM 618 N N . ILE A 1 79 ? -8.394 -11.194 7.984 1.00 72.56 79 ILE A N 1
ATOM 619 C CA . ILE A 1 79 ? -8.479 -9.797 7.536 1.00 72.56 79 ILE A CA 1
ATOM 620 C C . ILE A 1 79 ? -7.433 -8.927 8.261 1.00 72.56 79 ILE A C 1
ATOM 622 O O . ILE A 1 79 ? -6.939 -7.945 7.710 1.00 72.56 79 ILE A O 1
ATOM 626 N N . ASN A 1 80 ? -7.067 -9.291 9.493 1.00 67.00 80 ASN A N 1
ATOM 627 C CA . ASN A 1 80 ? -6.139 -8.545 10.347 1.00 67.00 80 ASN A CA 1
ATOM 628 C C . ASN A 1 80 ? -4.669 -9.022 10.253 1.00 67.00 80 ASN A C 1
ATOM 630 O O . ASN A 1 80 ? -3.773 -8.385 10.807 1.00 67.00 80 ASN A O 1
ATOM 634 N N . GLN A 1 81 ? -4.383 -10.132 9.564 1.00 57.19 81 GLN A N 1
ATOM 635 C CA . GLN A 1 81 ? -3.037 -10.724 9.488 1.00 57.19 81 GLN A CA 1
ATOM 636 C C . GLN A 1 81 ? -2.018 -9.848 8.742 1.00 57.19 81 GLN A C 1
ATOM 638 O O . GLN A 1 81 ? -0.846 -9.833 9.119 1.00 57.19 81 GLN A O 1
ATOM 643 N N . GLU A 1 82 ? -2.442 -9.037 7.769 1.00 55.47 82 GLU A N 1
ATOM 644 C CA . GLU A 1 82 ? -1.554 -8.077 7.091 1.00 55.47 82 GLU A CA 1
ATOM 645 C C . GLU A 1 82 ? -1.094 -6.942 8.032 1.00 55.47 82 GLU A C 1
ATOM 647 O O . GLU A 1 82 ? -0.012 -6.376 7.861 1.00 55.47 82 GLU A O 1
ATOM 652 N N . ALA A 1 83 ? -1.849 -6.677 9.109 1.00 53.06 83 ALA A N 1
ATOM 653 C CA . ALA A 1 83 ? -1.473 -5.717 10.146 1.00 53.06 83 ALA A CA 1
ATOM 654 C C . ALA A 1 83 ? -0.458 -6.264 11.171 1.00 53.06 83 ALA A C 1
ATOM 656 O O . ALA A 1 83 ? 0.175 -5.474 11.874 1.00 53.06 83 ALA A O 1
ATOM 657 N N . ARG A 1 84 ? -0.274 -7.593 11.241 1.00 53.53 84 ARG A N 1
ATOM 658 C CA . ARG A 1 84 ? 0.709 -8.275 12.112 1.00 53.53 84 ARG A CA 1
ATOM 659 C C . ARG A 1 84 ? 1.934 -8.805 11.355 1.00 53.53 84 ARG A C 1
ATOM 661 O O . ARG A 1 84 ? 2.753 -9.511 11.937 1.00 53.53 84 ARG A O 1
ATOM 668 N N . GLY A 1 85 ? 2.094 -8.468 10.074 1.00 50.25 85 GLY A N 1
ATOM 669 C CA . GLY A 1 85 ? 3.358 -8.688 9.371 1.00 50.25 85 GLY A CA 1
ATOM 670 C C . GLY A 1 85 ? 4.491 -7.940 10.081 1.00 50.25 85 GLY A C 1
ATOM 671 O O . GLY A 1 85 ? 4.273 -6.844 10.582 1.00 50.25 85 GLY A O 1
ATOM 672 N N . VAL A 1 86 ? 5.694 -8.520 10.108 1.00 50.50 86 VAL A N 1
ATOM 673 C CA . VAL A 1 86 ? 6.929 -8.099 10.820 1.00 50.50 86 VAL A CA 1
ATOM 674 C C . VAL A 1 86 ? 7.246 -6.582 10.823 1.00 50.50 86 VAL A C 1
ATOM 676 O O . VAL A 1 86 ? 7.982 -6.105 11.687 1.00 50.50 86 VAL A O 1
ATOM 679 N N . VAL A 1 87 ? 6.676 -5.811 9.896 1.00 53.84 87 VAL A N 1
ATOM 680 C CA . VAL A 1 87 ? 6.749 -4.343 9.811 1.00 53.84 87 VAL A CA 1
ATOM 681 C C . VAL A 1 87 ? 5.913 -3.638 10.900 1.00 53.84 87 VAL A C 1
ATOM 683 O O . VAL A 1 87 ? 6.349 -2.626 11.446 1.00 53.84 87 VAL A O 1
ATOM 686 N N . GLY A 1 88 ? 4.759 -4.190 11.292 1.00 49.62 88 GLY A N 1
ATOM 687 C CA . GLY A 1 88 ? 3.832 -3.580 12.253 1.00 49.62 88 GLY A CA 1
ATOM 688 C C . GLY A 1 88 ? 4.323 -3.566 13.705 1.00 49.62 88 GLY A C 1
ATOM 689 O O . GLY A 1 88 ? 3.978 -2.652 14.450 1.00 49.62 88 GLY A O 1
ATOM 690 N N . GLU A 1 89 ? 5.160 -4.532 14.101 1.00 51.53 89 GLU A N 1
ATOM 691 C CA . GLU A 1 89 ? 5.723 -4.631 15.461 1.00 51.53 89 GLU A CA 1
ATOM 692 C C . GLU A 1 89 ? 7.104 -3.967 15.603 1.00 51.53 89 GLU A C 1
ATOM 694 O O . GLU A 1 89 ? 7.546 -3.703 16.720 1.00 51.53 89 GLU A O 1
ATOM 699 N N . ARG A 1 90 ? 7.803 -3.680 14.493 1.00 50.91 90 ARG A N 1
ATOM 700 C CA . ARG A 1 90 ? 9.176 -3.131 14.509 1.00 50.91 90 ARG A CA 1
ATOM 701 C C . ARG A 1 90 ? 9.300 -1.688 14.007 1.00 50.91 90 ARG A C 1
ATOM 703 O O . ARG A 1 90 ? 10.357 -1.096 14.195 1.00 50.91 90 ARG A O 1
ATOM 710 N N . GLY A 1 91 ? 8.253 -1.115 13.407 1.00 48.06 91 GLY A N 1
ATOM 711 C CA . GLY A 1 91 ? 8.312 0.206 12.766 1.00 48.06 91 GLY A CA 1
ATOM 712 C C . GLY A 1 91 ? 8.212 1.430 13.686 1.00 48.06 91 GLY A C 1
ATOM 713 O O . GLY A 1 91 ? 8.599 2.512 13.268 1.00 48.06 91 GLY A O 1
ATOM 714 N N . PHE A 1 92 ? 7.725 1.298 14.926 1.00 51.00 92 PHE A N 1
ATOM 715 C CA . PHE A 1 92 ? 7.516 2.453 15.824 1.00 51.00 92 PHE A CA 1
ATOM 716 C C . PHE A 1 92 ? 7.893 2.147 17.277 1.00 51.00 92 PHE A C 1
ATOM 718 O O . PHE A 1 92 ? 7.167 2.442 18.222 1.00 51.00 92 PHE A O 1
ATOM 725 N N . GLY A 1 93 ? 9.056 1.516 17.438 1.00 46.94 93 GLY A N 1
ATOM 726 C CA . GLY A 1 93 ? 9.742 1.335 18.714 1.00 46.94 93 GLY A CA 1
ATOM 727 C C . GLY A 1 93 ? 10.949 2.259 18.871 1.00 46.94 93 GLY A C 1
ATOM 728 O O . GLY A 1 93 ? 11.944 1.811 19.429 1.00 46.94 93 GLY A O 1
ATOM 729 N N . ARG A 1 94 ? 10.892 3.484 18.331 1.00 39.81 94 ARG A N 1
ATOM 730 C CA . ARG A 1 94 ? 11.677 4.673 18.705 1.00 39.81 94 ARG A CA 1
ATOM 731 C C . ARG A 1 94 ? 10.979 5.928 18.201 1.00 39.81 94 ARG A C 1
ATOM 733 O O . ARG A 1 94 ? 10.517 5.891 17.042 1.00 39.81 94 ARG A O 1
#

Radius of gyration: 22.81 Å; chains: 1; bounding box: 38×23×75 Å

pLDDT: mean 78.04, std 15.2, range [39.81, 97.94]

Secondary structure (DSSP, 8-state):
--HHHHHHHHHHHHHHHHHHHHHHHHHHHHHHHHHHHHHHHHHHHHHHHHTTT---HHHHHHHHHHHHHHHHSHHHHHHHGGGGSTHHHHTT--

Foldseek 3Di:
DPVVVVVVVVVVVVVVVVVVVVVVVVVVVVVLVVVLVVVVVVLVVQLCVQLVVDPDVVSSVVSVVVSVVVCPPPVNVVVCVSSVPPCNVPVPPD

Sequence (94 aa):
MNLPLVLDVVISLVFIYLALSLLASEIQELVSTLLQWRARHLRDSITNLFSGGTEQSREQAHVGNLVDAIYDDPLVRDINQEARGVVGERGFGR

=== Feature glossary ===
Legend for the data blocks above and below:

— What the protein is —

The amino-acid sequence is the protein's primary structure: the linear order of residues from the N-terminus to the C-terminus, written in one-letter code. Everything else here — the 3D coordinates, the secondary structure, the domain annotations — is ultimately a consequence of this string.

Functional annotations link the protein to curated databases. InterPro entries identify conserved domains and families by matching the sequence against member-database signatures (Pfam, PROSITE, CDD, …). Gene Ontology (GO) terms describe molecular function, biological process, and cellular component in a controlled vocabulary. CATH places the structure in a hierarchical fold classification (Class/Architecture/Topology/Homologous-superfamily). The organism is the source species.

— Where its atoms are —

Atomic coordinates in PDBx/mmCIF format — the same representation the Protein Data Bank distributes. Each line of the _atom_site loop places one backbone atom in Cartesian space (units: ångströms, origin: arbitrary).

The six renders are orthographic views along the three Cartesian axes in both directions. Representation (cartoon, sticks, or surface) and color scheme (sequence-rainbow or by-chain) vary across proteins so the training set covers all the common visualization conventions.

— Local backbone conformation —

Eight-state secondary structure (DSSP): H is the canonical α-helix, G the tighter 3₁₀-helix, I the wider π-helix; E/B are β-structure, T and S are turns and bends, and '-' is everything else. DSSP derives these from the pattern of main-chain N–H···O=C hydrogen bonds, not from the sequence.

Three-state secondary structure (P-SEA) collapses the eight DSSP classes into helix (a), strand (b), and coil (c). P-SEA assigns these from Cα geometry alone — distances and angles — without requiring backbone oxygens, so it works on any Cα trace.

φ (phi) and ψ (psi) are the two rotatable backbone dihedrals per residue: φ is the C(i-1)–N–Cα–C torsion, ψ is the N–Cα–C–N(i+1) torsion, both in degrees on (−180°, 180°]. α-helical residues cluster near (−60°, −45°); β-strand residues near (−120°, +130°). A Ramachandran plot is simply a scatter of (φ, ψ) for every residue.

— Global shape and packing —

The geometric summary reports three shape descriptors. Rg (radius of gyration) measures how spread out the Cα atoms are about their centre of mass; compact globular proteins have small Rg, elongated or unfolded ones large. Cα contacts (<8 Å, |i−j|>4) count long-range residue pairs in spatial proximity — high for tightly packed folds, near zero for rods or random coil. The bounding-box extents give the protein's footprint along x, y, z in Å.

SASA measures how much of the protein is reachable by solvent. It is computed by rolling a water-sized probe over the atomic surface and summing the exposed area (Å²). Per-residue SASA distinguishes core (buried, low SASA) from surface (exposed, high SASA) residues; total SASA is a whole-molecule size measure.

Plot images: a contact map (which residues are close in 3D, as an N×N binary image), a Ramachandran scatter (backbone torsion angles, revealing secondary-structure composition at a glance), and — for AlphaFold structures — a PAE heatmap (pairwise prediction confidence).

— Structural neighborhood —

A 3Di character summarizes, for each residue, the relative orientation of the Cα frame of its nearest spatial neighbor. Because it encodes fold topology rather than chemistry, 3Di alignments detect remote structural similarity that sequence alignment misses.

The Foldseek neighbor list gives the closest experimentally determined structures in the PDB, ranked by structural alignment. TM-score near 1 means near-identical fold; near 0.3 means only rough topology match. This is how one finds what a novel AlphaFold prediction most resembles in the solved-structure universe.

— Confidence and disorder —

For AlphaFold models, the B-factor field carries pLDDT — the model's own estimate of local accuracy on a 0–100 scale. Regions with pLDDT<50 should be treated as essentially unmodeled; they often correspond to intrinsically disordered segments.

Crystallographic B-factors measure how much each atom's electron density is smeared out, in Å². They rise in mobile loops and surface residues and fall in the buried interior. In AlphaFold models this column is repurposed to hold pLDDT instead.

Predicted Aligned Error (PAE) is an AlphaFold confidence matrix: entry (i, j) is the expected error in the position of residue j, in ångströms, when the prediction is superimposed on the true structure at residue i. Low PAE within a block of residues means that block is internally rigid and well-predicted; high PAE between two blocks means their relative placement is uncertain even if each block individually is confident.